Protein AF-A9DNA6-F1 (afdb_monomer)

Structure (mmCIF, N/CA/C/O backbone):
data_AF-A9DNA6-F1
#
_entry.id   AF-A9DNA6-F1
#
loop_
_atom_site.group_PDB
_atom_site.id
_atom_site.type_symbol
_atom_site.label_atom_id
_atom_site.label_alt_id
_atom_site.label_comp_id
_atom_site.label_asym_id
_atom_site.label_entity_id
_atom_site.label_seq_id
_atom_site.pdbx_PDB_ins_code
_atom_site.Cartn_x
_atom_site.Cartn_y
_atom_site.Cartn_z
_atom_site.occupancy
_atom_site.B_iso_or_equiv
_atom_site.auth_seq_id
_atom_site.auth_comp_id
_atom_site.auth_asym_id
_atom_site.auth_atom_id
_atom_site.pdbx_PDB_model_num
ATOM 1 N N . MET A 1 1 ? -2.607 49.507 -30.367 1.00 40.59 1 MET A N 1
ATOM 2 C CA . MET A 1 1 ? -3.870 48.935 -29.846 1.00 40.59 1 MET A CA 1
ATOM 3 C C . MET A 1 1 ? -4.667 50.046 -29.171 1.00 40.59 1 MET A C 1
ATOM 5 O O . MET A 1 1 ? -4.114 50.728 -28.321 1.00 40.59 1 MET A O 1
ATOM 9 N N . LYS A 1 2 ? -5.906 50.299 -29.614 1.00 44.09 2 LYS A N 1
ATOM 10 C CA . LYS A 1 2 ? -6.803 51.349 -29.098 1.00 44.09 2 LYS A CA 1
ATOM 11 C C . LYS A 1 2 ? -8.038 50.670 -28.501 1.00 44.09 2 LYS A C 1
ATOM 13 O O . LYS A 1 2 ? -8.776 50.032 -29.241 1.00 44.09 2 LYS A O 1
ATOM 18 N N . PHE A 1 3 ? -8.259 50.824 -27.198 1.00 50.19 3 PHE A N 1
ATOM 19 C CA . PHE A 1 3 ? -9.526 50.479 -26.550 1.00 50.19 3 PHE A CA 1
ATOM 20 C C . PHE A 1 3 ? -10.487 51.667 -26.647 1.00 50.19 3 PHE A C 1
ATOM 22 O O . PHE A 1 3 ? -10.119 52.796 -26.318 1.00 50.19 3 PHE A O 1
ATOM 29 N N . ARG A 1 4 ? -11.724 51.412 -27.081 1.00 50.03 4 ARG A N 1
ATOM 30 C CA . ARG A 1 4 ? -12.864 52.317 -26.899 1.00 50.03 4 ARG A CA 1
ATOM 31 C C . ARG A 1 4 ? -14.075 51.500 -26.460 1.00 50.03 4 ARG A C 1
ATOM 33 O O . ARG A 1 4 ? -14.597 50.705 -27.230 1.00 50.03 4 ARG A O 1
ATOM 40 N N . MET A 1 5 ? -14.479 51.693 -25.207 1.00 59.50 5 MET A N 1
ATOM 41 C CA . MET A 1 5 ? -15.752 51.227 -24.659 1.00 59.50 5 MET A CA 1
ATOM 42 C C . MET A 1 5 ? -16.840 52.244 -25.007 1.00 59.50 5 MET A C 1
ATOM 44 O O . MET A 1 5 ? -16.681 53.430 -24.717 1.00 59.50 5 MET A O 1
ATOM 48 N N . ASN A 1 6 ? -17.951 51.772 -25.569 1.00 52.00 6 ASN A N 1
ATOM 49 C CA . ASN A 1 6 ? -19.180 52.551 -25.678 1.00 52.00 6 ASN A CA 1
ATOM 50 C C . ASN A 1 6 ? -20.083 52.226 -24.486 1.00 52.00 6 ASN A C 1
ATOM 52 O O . ASN A 1 6 ? -20.370 51.064 -24.207 1.00 52.00 6 ASN A O 1
ATOM 56 N N . LYS A 1 7 ? -20.530 53.273 -23.790 1.00 55.03 7 LYS A N 1
ATOM 57 C CA . LYS A 1 7 ? -21.590 53.215 -22.786 1.00 55.03 7 LYS A CA 1
ATOM 58 C C . LYS A 1 7 ? -22.922 53.420 -23.499 1.00 55.03 7 LYS A C 1
ATOM 60 O O . LYS A 1 7 ? -23.139 54.513 -24.007 1.00 55.03 7 LYS A O 1
ATOM 65 N N . LEU A 1 8 ? -23.804 52.426 -23.492 1.00 54.50 8 LEU A N 1
ATOM 66 C CA . LEU A 1 8 ? -25.236 52.621 -23.719 1.00 54.50 8 LEU A CA 1
ATOM 67 C C . LEU A 1 8 ? -25.996 51.803 -22.668 1.00 54.50 8 LEU A C 1
ATOM 69 O O . LEU A 1 8 ? -25.792 50.601 -22.531 1.00 54.50 8 LEU A O 1
ATOM 73 N N . ALA A 1 9 ? -26.816 52.505 -21.897 1.00 53.16 9 ALA A N 1
ATOM 74 C CA . ALA A 1 9 ? -27.709 51.974 -20.882 1.00 53.16 9 ALA A CA 1
ATOM 75 C C . ALA A 1 9 ? -29.084 51.681 -21.496 1.00 53.16 9 ALA A C 1
ATOM 77 O O . ALA A 1 9 ? -29.527 52.460 -22.335 1.00 53.16 9 ALA A O 1
ATOM 78 N N . LEU A 1 10 ? -29.791 50.654 -21.014 1.00 48.41 10 LEU A N 1
ATOM 79 C CA . LEU A 1 10 ? -31.226 50.749 -20.727 1.00 48.41 10 LEU A CA 1
ATOM 80 C C . LEU A 1 10 ? -31.686 49.578 -19.847 1.00 48.41 10 LEU A C 1
ATOM 82 O O . LEU A 1 10 ? -31.254 48.442 -20.014 1.00 48.41 10 LEU A O 1
ATOM 86 N N . ALA A 1 11 ? -32.544 49.906 -18.891 1.00 53.62 11 ALA A N 1
ATOM 87 C CA . ALA A 1 11 ? -33.133 49.032 -17.893 1.00 53.62 11 ALA A CA 1
ATOM 88 C C . ALA A 1 11 ? -34.376 48.276 -18.407 1.00 53.62 11 ALA A C 1
ATOM 90 O O . ALA A 1 11 ? -34.941 48.631 -19.437 1.00 53.62 11 ALA A O 1
ATOM 91 N N . SER A 1 12 ? -34.861 47.360 -17.557 1.00 47.97 12 SER A N 1
ATOM 92 C CA . SER A 1 12 ? -36.222 46.793 -17.506 1.00 47.97 12 SER A CA 1
ATOM 93 C C . SER A 1 12 ? -36.486 45.522 -18.326 1.00 47.97 12 SER A C 1
ATOM 95 O O . SER A 1 12 ? -36.609 45.564 -19.542 1.00 47.97 12 SER A O 1
ATOM 97 N N . SER A 1 13 ? -36.676 44.389 -17.642 1.00 47.06 13 SER A N 1
ATOM 98 C CA . SER A 1 13 ? -38.032 43.865 -17.407 1.00 47.06 13 SER A CA 1
ATOM 99 C C . SER A 1 13 ? -37.985 42.610 -16.531 1.00 47.06 13 SER A C 1
ATOM 101 O O . SER A 1 13 ? -37.434 41.580 -16.904 1.00 47.06 13 SER A O 1
ATOM 103 N N . VAL A 1 14 ? -38.616 42.706 -15.363 1.00 57.94 14 VAL A N 1
ATOM 104 C CA . VAL A 1 14 ? -39.185 41.570 -14.626 1.00 57.94 14 VAL A CA 1
ATOM 105 C C . VAL A 1 14 ? -40.352 41.016 -15.462 1.00 57.94 14 VAL A C 1
ATOM 107 O O . VAL A 1 14 ? -41.026 41.816 -16.107 1.00 57.94 14 VAL A O 1
ATOM 110 N N . LEU A 1 15 ? -40.576 39.692 -15.464 1.00 52.2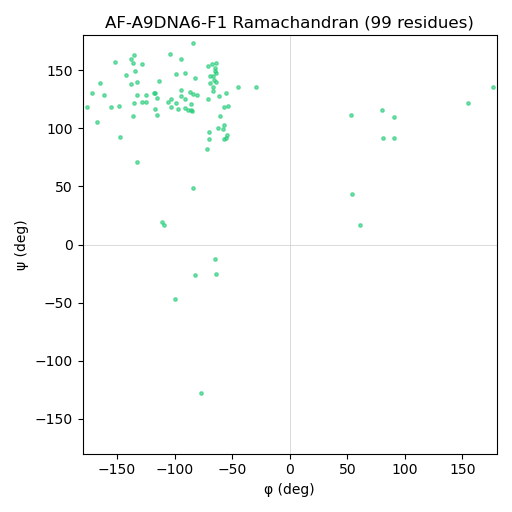8 15 LEU A N 1
ATOM 111 C CA . LEU A 1 15 ? -41.880 38.993 -15.338 1.00 52.28 15 LEU A CA 1
ATOM 112 C C . LEU A 1 15 ? -41.865 37.585 -15.990 1.00 52.28 15 LEU A C 1
ATOM 114 O O . LEU A 1 15 ? -41.664 37.434 -17.187 1.00 52.28 15 LEU A O 1
ATOM 118 N N . LEU A 1 16 ? -42.161 36.591 -15.140 1.00 53.16 16 LEU A N 1
ATOM 119 C CA . LEU A 1 16 ? -42.898 35.333 -15.359 1.00 53.16 16 LEU A CA 1
ATOM 120 C C . LEU A 1 16 ? -42.493 34.372 -16.496 1.00 53.16 16 LEU A C 1
ATOM 122 O O . LEU A 1 16 ? -42.871 34.541 -17.648 1.00 53.16 16 LEU A O 1
ATOM 126 N N . SER A 1 17 ? -41.970 33.206 -16.104 1.00 56.44 17 SER A N 1
ATOM 127 C CA . SER A 1 17 ? -42.443 31.926 -16.660 1.00 56.44 17 SER A CA 1
ATOM 128 C C . SER A 1 17 ? -42.344 30.812 -15.608 1.00 56.44 17 SER A C 1
ATOM 130 O O . SER A 1 17 ? -41.311 30.185 -15.404 1.00 56.44 17 SER A O 1
ATOM 132 N N . ALA A 1 18 ? -43.454 30.620 -14.893 1.00 57.28 18 ALA A N 1
ATOM 133 C CA . ALA A 1 18 ? -43.822 29.352 -14.270 1.00 57.28 18 ALA A CA 1
ATOM 134 C C . ALA A 1 18 ? -44.745 28.59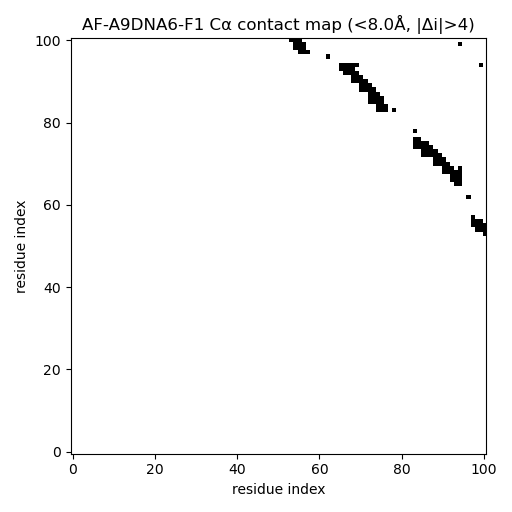3 -15.243 1.00 57.28 18 ALA A C 1
ATOM 136 O O . ALA A 1 18 ? -45.393 29.236 -16.067 1.00 57.28 18 ALA A O 1
ATOM 137 N N . PHE A 1 19 ? -44.846 27.269 -15.068 1.00 59.62 19 PHE A N 1
ATOM 138 C CA . PHE A 1 19 ? -45.424 26.245 -15.963 1.00 59.62 19 PHE A CA 1
ATOM 139 C C . PHE A 1 19 ? -44.455 25.840 -17.085 1.00 59.62 19 PHE A C 1
ATOM 141 O O . PHE A 1 19 ? -44.063 26.659 -17.900 1.00 59.62 19 PHE A O 1
ATOM 148 N N . VAL A 1 20 ? -43.981 24.592 -17.151 1.00 63.38 20 VAL A N 1
ATOM 149 C CA . VAL A 1 20 ? -44.806 23.375 -17.197 1.00 63.38 20 VAL A CA 1
ATOM 150 C C . VAL A 1 20 ? -44.105 22.190 -16.509 1.00 63.38 20 VAL A C 1
ATOM 152 O O . VAL A 1 20 ? -43.046 21.746 -16.945 1.00 63.38 20 VAL A O 1
ATOM 155 N N . LEU A 1 21 ? -44.732 21.653 -15.457 1.00 56.28 21 LEU A N 1
ATOM 156 C CA . LEU A 1 21 ? -44.654 20.230 -15.120 1.00 56.28 21 LEU A CA 1
ATOM 157 C C . LEU A 1 21 ? -45.736 19.519 -15.941 1.00 56.28 21 LEU A C 1
ATOM 159 O O . LEU A 1 21 ? -46.910 19.834 -15.772 1.00 56.28 21 LEU A O 1
ATOM 163 N N . GLN A 1 22 ? -45.343 18.565 -16.782 1.00 49.84 22 GLN A N 1
ATOM 164 C CA . GLN A 1 22 ? -46.156 17.434 -17.254 1.00 49.84 22 GLN A CA 1
ATOM 165 C C . GLN A 1 22 ? -45.184 16.452 -17.930 1.00 49.84 22 GLN A C 1
ATOM 167 O O . GLN A 1 22 ? -44.504 16.795 -18.887 1.00 49.84 22 GLN A O 1
ATOM 172 N N . ALA A 1 23 ? -44.879 15.339 -17.267 1.00 42.12 23 ALA A N 1
ATOM 173 C CA . ALA A 1 23 ? -45.596 14.070 -17.412 1.00 42.12 23 ALA A CA 1
ATOM 174 C C . ALA A 1 23 ? -45.143 13.284 -18.656 1.00 42.12 23 ALA A C 1
ATOM 176 O O . ALA A 1 23 ? -45.703 13.411 -19.738 1.00 42.12 23 ALA A O 1
ATOM 177 N N . CYS A 1 24 ? -44.151 12.420 -18.450 1.00 52.12 24 CYS A N 1
ATOM 178 C CA . CYS A 1 24 ? -44.050 11.122 -19.115 1.00 52.12 24 CYS A CA 1
ATOM 179 C C . CYS A 1 24 ? -43.728 10.100 -18.021 1.00 52.12 24 CYS A C 1
ATOM 181 O O . CYS A 1 24 ? -42.595 9.647 -17.894 1.00 52.12 24 CYS A O 1
ATOM 183 N N . ASP A 1 25 ? -44.724 9.823 -17.179 1.00 48.09 25 ASP A N 1
ATOM 184 C CA . ASP A 1 25 ? -44.756 8.596 -16.390 1.00 48.09 25 ASP A CA 1
ATOM 185 C C . ASP A 1 25 ? -45.641 7.609 -17.152 1.00 48.09 25 ASP A C 1
ATOM 187 O O . ASP A 1 25 ? -46.809 7.882 -17.446 1.00 48.09 25 ASP A O 1
ATOM 191 N N . SER A 1 26 ? -45.024 6.516 -17.583 1.00 47.75 26 SER A N 1
ATOM 192 C CA . SER A 1 26 ? -45.644 5.485 -18.401 1.00 47.75 26 SER A CA 1
ATOM 193 C C . SER A 1 26 ? -46.242 4.421 -17.492 1.00 47.75 26 SER A C 1
ATOM 195 O O . SER A 1 26 ? -45.506 3.688 -16.844 1.00 47.75 26 SER A O 1
ATOM 197 N N . GLY A 1 27 ? -47.563 4.258 -17.556 1.00 41.12 27 GLY A N 1
ATOM 198 C CA . GLY A 1 27 ? -48.210 2.979 -17.258 1.00 41.12 27 GLY A CA 1
ATOM 199 C C . GLY A 1 27 ? -48.622 2.758 -15.803 1.00 41.12 27 GLY A C 1
ATOM 200 O O . GLY A 1 27 ? -47.910 2.168 -15.003 1.00 41.12 27 GLY A O 1
ATOM 201 N N . SER A 1 28 ? -49.866 3.141 -15.531 1.00 42.88 28 SER A N 1
ATOM 202 C CA . SER A 1 28 ? -50.747 2.700 -14.445 1.00 42.88 28 SER A CA 1
ATOM 203 C C . SER A 1 28 ? -50.542 1.268 -13.915 1.00 42.88 28 SER A C 1
ATOM 205 O O . SER A 1 28 ? -50.609 0.315 -14.693 1.00 42.88 28 SER A O 1
ATOM 207 N N . THR A 1 29 ? -50.536 1.105 -12.584 1.00 35.41 29 THR A N 1
ATOM 208 C CA . THR A 1 29 ? -51.548 0.312 -11.844 1.00 35.41 29 THR A CA 1
ATOM 209 C C . THR A 1 29 ? -51.563 0.684 -10.351 1.00 35.41 29 THR A C 1
ATOM 211 O O . THR A 1 29 ? -50.542 0.736 -9.677 1.00 35.41 29 THR A O 1
ATOM 214 N N . THR A 1 30 ? -52.775 0.969 -9.881 1.00 38.53 30 THR A N 1
ATOM 215 C CA . THR A 1 30 ? -53.258 1.407 -8.563 1.00 38.53 30 THR A CA 1
ATOM 216 C C . THR A 1 30 ? -53.047 0.390 -7.430 1.00 38.53 30 THR A C 1
ATOM 218 O O . THR A 1 30 ? -53.248 -0.796 -7.668 1.00 38.53 30 THR A O 1
ATOM 221 N N . GLN A 1 31 ? -52.808 0.855 -6.190 1.00 34.47 31 GLN A N 1
ATOM 222 C CA . GLN A 1 31 ? -53.663 0.557 -5.018 1.00 34.47 31 GLN A CA 1
ATOM 223 C C . GLN A 1 31 ? -53.292 1.359 -3.751 1.00 34.47 31 GLN A C 1
ATOM 225 O O . GLN A 1 31 ? -52.142 1.450 -3.341 1.00 34.47 31 GLN A O 1
ATOM 230 N N . THR A 1 32 ? -54.334 1.951 -3.167 1.00 36.81 32 THR A N 1
ATOM 231 C CA . THR A 1 32 ? -54.447 2.601 -1.854 1.00 36.81 32 THR A CA 1
ATOM 232 C C . THR A 1 32 ? -54.237 1.607 -0.711 1.00 36.81 32 THR A C 1
ATOM 234 O O . THR A 1 32 ? -54.824 0.534 -0.784 1.00 36.81 32 THR A O 1
ATOM 237 N N . GLN A 1 33 ? -53.535 1.990 0.366 1.00 36.44 33 GLN A N 1
ATOM 238 C CA . GLN A 1 33 ? -54.020 1.882 1.758 1.00 36.44 33 GLN A CA 1
ATOM 239 C C . GLN A 1 33 ? -52.971 2.312 2.792 1.00 36.44 33 GLN A C 1
ATOM 241 O O . GLN A 1 33 ? -51.807 1.926 2.735 1.00 36.44 33 GLN A O 1
ATOM 246 N N . ASP A 1 34 ? -53.456 3.098 3.753 1.00 43.72 34 ASP A N 1
ATOM 247 C CA . ASP A 1 34 ? -52.834 3.414 5.030 1.00 43.72 34 ASP A CA 1
ATOM 248 C C . ASP A 1 34 ? -52.258 2.176 5.718 1.00 43.72 34 ASP A C 1
ATOM 250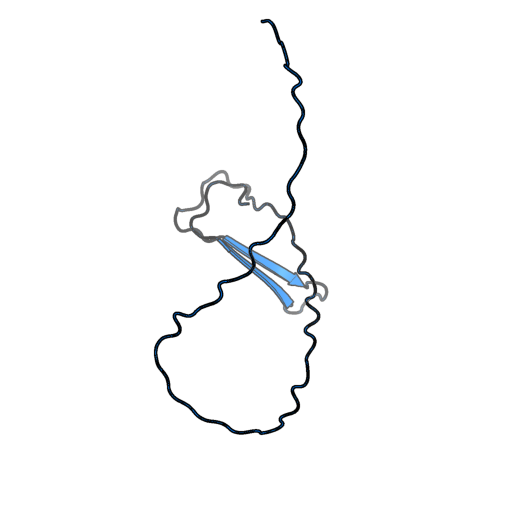 O O . ASP A 1 34 ? -52.952 1.174 5.878 1.00 43.72 34 ASP A O 1
ATOM 254 N N . THR A 1 35 ? -51.044 2.287 6.253 1.00 33.62 35 THR A N 1
ATOM 255 C CA . THR A 1 35 ? -50.694 1.692 7.548 1.00 33.62 35 THR A CA 1
ATOM 256 C C . THR A 1 35 ? -49.531 2.476 8.143 1.00 33.62 35 THR A C 1
ATOM 258 O O . THR A 1 35 ? -48.434 2.525 7.590 1.00 33.62 35 THR A O 1
ATOM 261 N N . ALA A 1 36 ? -49.787 3.080 9.301 1.00 53.44 36 ALA A N 1
ATOM 262 C CA . ALA A 1 36 ? -48.772 3.632 10.174 1.00 53.44 36 ALA A CA 1
ATOM 263 C C . ALA A 1 36 ? -47.716 2.567 10.496 1.00 53.44 36 ALA A C 1
ATOM 265 O O . ALA A 1 36 ? -48.012 1.551 11.119 1.00 53.44 36 ALA A O 1
ATOM 266 N N . THR A 1 37 ? -46.471 2.832 10.116 1.00 35.94 37 THR A N 1
ATOM 267 C CA . THR A 1 37 ? -45.303 2.202 10.725 1.00 35.94 37 THR A CA 1
ATOM 268 C C . THR A 1 37 ? -44.372 3.329 11.121 1.00 35.94 37 THR A C 1
ATOM 270 O O . THR A 1 37 ? -44.025 4.176 10.305 1.00 35.94 37 THR A O 1
ATOM 273 N N . ALA A 1 38 ? -44.041 3.378 12.408 1.00 52.94 38 ALA A N 1
ATOM 274 C CA . ALA A 1 38 ? -43.095 4.321 12.966 1.00 52.94 38 ALA A CA 1
ATOM 275 C C . ALA A 1 38 ? -41.741 4.161 12.261 1.00 52.94 38 ALA A C 1
ATOM 277 O O . ALA A 1 38 ? -40.951 3.274 12.589 1.00 52.94 38 ALA A O 1
ATOM 278 N N . GLU A 1 39 ? -41.470 5.034 11.296 1.00 39.84 39 GLU A N 1
ATOM 279 C CA . GLU A 1 39 ? -40.128 5.246 10.788 1.00 39.84 39 GLU A CA 1
ATOM 280 C C . GLU A 1 39 ? -39.345 5.942 11.893 1.00 39.84 39 GLU A C 1
ATOM 282 O O . GLU A 1 39 ? -39.413 7.154 12.103 1.00 39.84 39 GLU A O 1
ATOM 287 N N . LYS A 1 40 ? -38.610 5.132 12.652 1.00 44.03 40 LYS A N 1
ATOM 288 C CA . LYS A 1 40 ? -37.456 5.590 13.407 1.00 44.03 40 LYS A CA 1
ATOM 289 C C . LYS A 1 40 ? -36.537 6.277 12.398 1.00 44.03 40 LYS A C 1
ATOM 291 O O . LYS A 1 40 ? -35.753 5.609 11.728 1.00 44.03 40 LYS A O 1
ATOM 296 N N . GLN A 1 41 ? -36.668 7.598 12.284 1.00 46.03 41 GLN A N 1
ATOM 297 C CA . GLN A 1 41 ? -35.694 8.469 11.645 1.00 46.03 41 GLN A CA 1
ATOM 298 C C . GLN A 1 41 ? -34.372 8.256 12.376 1.00 46.03 41 GLN A C 1
ATOM 300 O O . GLN A 1 41 ? -34.071 8.880 13.392 1.00 46.03 41 GLN A O 1
ATOM 305 N N . VAL A 1 42 ? -33.587 7.306 11.879 1.00 49.38 42 VAL A N 1
ATOM 306 C CA . VAL A 1 42 ? -32.155 7.307 12.098 1.00 49.38 42 VAL A CA 1
ATOM 307 C C . VAL A 1 42 ? -31.673 8.476 11.260 1.00 49.38 42 VAL A C 1
ATOM 309 O O . VAL A 1 42 ? -31.433 8.346 10.063 1.00 49.38 42 VAL A O 1
ATOM 312 N N . THR A 1 43 ? -31.612 9.646 11.892 1.00 47.56 43 THR A N 1
ATOM 313 C CA . THR A 1 43 ? -30.740 10.728 11.456 1.00 47.56 43 THR A CA 1
ATOM 314 C C . THR A 1 43 ? -29.346 10.124 11.411 1.00 47.56 43 THR A C 1
ATOM 316 O O . THR A 1 43 ? -28.664 10.029 12.428 1.00 47.56 43 THR A O 1
ATOM 319 N N . ALA A 1 44 ? -28.973 9.599 10.245 1.00 57.88 44 ALA A N 1
ATOM 320 C CA . ALA A 1 44 ? -27.604 9.265 9.943 1.00 57.88 44 ALA A CA 1
ATOM 321 C C . ALA A 1 44 ? -26.865 10.598 9.992 1.00 57.88 44 ALA A C 1
ATOM 323 O O . ALA A 1 44 ? -26.990 11.431 9.094 1.00 57.88 44 ALA A O 1
ATOM 324 N N . GLU A 1 45 ? -26.183 10.837 11.105 1.00 55.94 45 GLU A N 1
ATOM 325 C CA . GLU A 1 45 ? -25.161 11.858 11.184 1.00 55.94 45 GLU A CA 1
ATOM 326 C C . GLU A 1 45 ? -24.160 11.501 10.083 1.00 55.94 45 GLU A C 1
ATOM 328 O O . GLU A 1 45 ? -23.446 10.502 10.165 1.00 55.94 45 GLU A O 1
ATOM 333 N N . VAL A 1 46 ? -24.216 12.232 8.967 1.00 61.31 46 VAL A N 1
ATOM 334 C CA . VAL A 1 46 ? -23.255 12.081 7.878 1.00 61.31 46 VAL A CA 1
ATOM 335 C C . VAL A 1 46 ? -21.958 12.674 8.402 1.00 61.31 46 VAL A C 1
ATOM 337 O O . VAL A 1 46 ? -21.655 13.847 8.187 1.00 61.31 46 VAL A O 1
ATOM 340 N N . THR A 1 47 ? -21.221 11.879 9.172 1.00 72.19 47 THR A N 1
ATOM 341 C CA . THR A 1 47 ? -19.882 12.231 9.619 1.00 72.19 47 THR A CA 1
ATOM 342 C C . THR A 1 47 ? -19.043 12.397 8.362 1.00 72.19 47 THR A C 1
ATOM 344 O O . THR A 1 47 ? -18.820 11.437 7.623 1.00 72.19 47 THR A O 1
ATOM 347 N N . ALA A 1 48 ? -18.643 13.633 8.068 1.00 82.75 48 ALA A N 1
ATOM 348 C CA . ALA A 1 48 ? -17.839 13.932 6.894 1.00 82.75 48 ALA A CA 1
ATOM 349 C C . ALA A 1 48 ? -16.553 13.094 6.938 1.00 82.75 48 ALA A C 1
ATOM 351 O 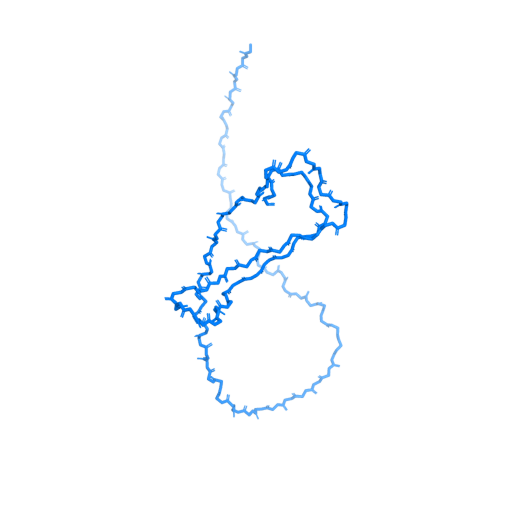O . ALA A 1 48 ? -15.759 13.212 7.874 1.00 82.75 48 ALA A O 1
ATOM 352 N N . MET A 1 49 ? -16.364 12.226 5.940 1.00 84.50 49 MET A N 1
ATOM 353 C CA . MET A 1 49 ? -15.150 11.421 5.844 1.00 84.50 49 MET A CA 1
ATOM 354 C C . MET A 1 49 ? -13.950 12.331 5.577 1.00 84.50 49 MET A C 1
ATOM 356 O O . MET A 1 49 ? -14.016 13.239 4.748 1.00 84.50 49 MET A O 1
ATOM 360 N N . LYS A 1 50 ? -12.854 12.089 6.298 1.00 91.94 50 LYS A N 1
ATOM 361 C CA . LYS A 1 50 ? -11.603 12.830 6.140 1.00 91.94 50 LYS A CA 1
ATOM 362 C C . LYS A 1 50 ? -10.670 12.081 5.192 1.00 91.94 50 LYS A C 1
ATOM 364 O O . LYS A 1 50 ? -10.448 10.887 5.366 1.00 91.94 50 LYS A O 1
ATOM 369 N N . THR A 1 51 ? -10.096 12.806 4.239 1.00 92.44 51 THR A N 1
ATOM 370 C CA . THR A 1 51 ? -9.091 12.280 3.308 1.00 92.44 51 THR A CA 1
ATOM 371 C C . THR A 1 51 ? -7.700 12.287 3.943 1.00 92.44 51 THR A C 1
ATOM 373 O O . THR A 1 51 ? -7.357 13.207 4.693 1.00 92.44 51 THR A O 1
ATOM 376 N N . LEU A 1 52 ? -6.904 11.262 3.637 1.00 94.00 52 LEU A N 1
ATOM 377 C CA . LEU A 1 52 ? -5.484 11.181 3.962 1.00 94.00 52 LEU A CA 1
ATOM 378 C C . LEU A 1 52 ? -4.683 11.159 2.657 1.00 94.00 52 LEU A C 1
ATOM 380 O O . LEU A 1 52 ? -4.747 10.181 1.918 1.00 94.00 52 LEU A O 1
ATOM 384 N N . ASP A 1 53 ? -3.940 12.231 2.392 1.00 94.12 53 ASP A N 1
ATOM 385 C CA . ASP A 1 53 ? -3.083 12.334 1.210 1.00 94.12 53 ASP A CA 1
ATOM 386 C C . ASP A 1 53 ? -1.763 11.588 1.447 1.00 94.12 53 ASP A C 1
ATOM 388 O O . ASP A 1 53 ? -1.084 11.812 2.454 1.00 94.12 53 ASP A O 1
ATOM 392 N N . ILE A 1 54 ? -1.387 10.704 0.520 1.00 93.06 54 ILE A N 1
ATOM 393 C CA . ILE A 1 54 ? -0.186 9.867 0.620 1.00 93.06 54 ILE A CA 1
ATOM 394 C C . ILE A 1 54 ? 0.592 9.831 -0.698 1.00 93.06 54 ILE A C 1
ATOM 396 O O . ILE A 1 54 ? 0.065 10.154 -1.755 1.00 93.06 54 ILE A O 1
ATOM 400 N N . ASN A 1 55 ? 1.853 9.404 -0.630 1.00 94.06 55 ASN A N 1
ATOM 401 C CA . ASN A 1 55 ? 2.663 9.055 -1.795 1.00 94.06 55 ASN A CA 1
ATOM 402 C C . ASN A 1 55 ? 3.334 7.709 -1.538 1.00 94.06 55 ASN A C 1
ATOM 404 O O . ASN A 1 55 ? 4.010 7.548 -0.518 1.00 94.06 55 ASN A O 1
ATOM 408 N N . VAL A 1 56 ? 3.198 6.764 -2.468 1.00 95.00 56 VAL A N 1
ATOM 409 C CA . VAL A 1 56 ? 3.832 5.445 -2.353 1.00 95.00 56 VAL A CA 1
ATOM 410 C C . VAL A 1 56 ? 5.056 5.375 -3.263 1.00 95.00 56 VAL A C 1
ATOM 412 O O . VAL A 1 56 ? 4.970 5.621 -4.468 1.00 95.00 56 VAL A O 1
ATOM 415 N N . ILE A 1 57 ? 6.211 5.026 -2.689 1.00 95.38 57 ILE A N 1
ATOM 416 C CA . ILE A 1 57 ? 7.486 4.859 -3.401 1.00 95.38 57 ILE A CA 1
ATOM 417 C C . ILE A 1 57 ? 8.233 3.614 -2.912 1.00 95.38 57 ILE A C 1
ATOM 419 O O . ILE A 1 57 ? 8.023 3.147 -1.795 1.00 95.38 57 ILE A O 1
ATOM 423 N N . TYR A 1 58 ? 9.158 3.122 -3.732 1.00 94.56 58 TYR A N 1
ATOM 424 C CA . TYR A 1 58 ? 10.134 2.097 -3.365 1.00 94.56 58 TYR A CA 1
ATOM 425 C C . TYR A 1 58 ? 11.515 2.478 -3.913 1.00 94.56 58 TYR A C 1
ATOM 427 O O . TYR A 1 58 ? 11.628 3.271 -4.848 1.00 94.56 58 TYR A O 1
ATOM 435 N N . LEU A 1 59 ? 12.574 1.952 -3.294 1.00 95.31 59 LEU A N 1
ATOM 436 C CA . LEU A 1 59 ? 13.955 2.334 -3.618 1.00 95.31 59 LEU A CA 1
ATOM 437 C C . LEU A 1 59 ? 14.515 1.606 -4.844 1.00 95.31 59 LEU A C 1
ATOM 439 O O . LEU A 1 59 ? 15.414 2.129 -5.509 1.00 95.31 59 LEU A O 1
ATOM 443 N N . ASP A 1 60 ? 14.008 0.410 -5.147 1.00 95.25 60 ASP A N 1
ATOM 444 C CA . ASP A 1 60 ? 14.505 -0.364 -6.278 1.00 95.25 60 ASP A CA 1
ATOM 445 C C . ASP A 1 60 ? 14.291 0.387 -7.591 1.00 95.25 60 ASP A C 1
ATOM 447 O O . ASP A 1 60 ? 13.199 0.809 -7.956 1.00 95.25 60 ASP A O 1
ATOM 451 N N . ARG A 1 61 ? 15.367 0.520 -8.364 1.00 93.56 61 ARG A N 1
ATOM 452 C CA . ARG A 1 61 ? 15.367 1.260 -9.633 1.00 93.56 61 ARG A CA 1
ATOM 453 C C . ARG A 1 61 ? 14.88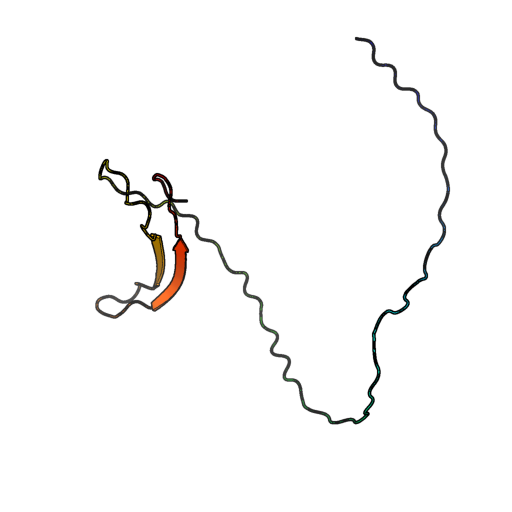4 0.386 -10.792 1.00 93.56 61 ARG A C 1
ATOM 455 O O . ARG A 1 61 ? 15.552 0.280 -11.819 1.00 93.56 61 ARG A O 1
ATOM 462 N N . ARG A 1 62 ? 13.761 -0.303 -10.604 1.00 91.69 62 ARG A N 1
ATOM 463 C CA . ARG A 1 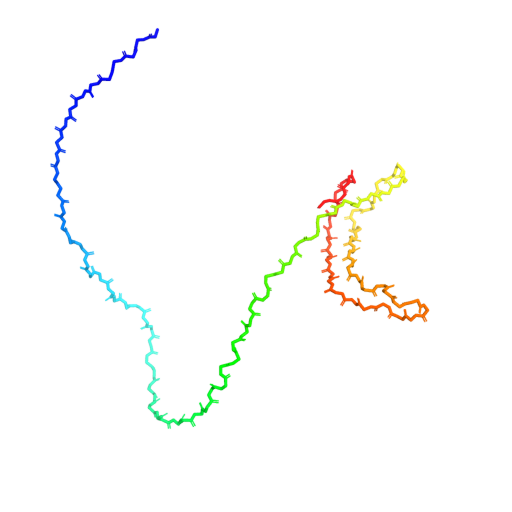62 ? 13.141 -1.212 -11.583 1.00 91.69 62 ARG A CA 1
ATOM 464 C C . ARG A 1 62 ? 11.663 -0.896 -11.671 1.00 91.69 62 ARG A C 1
ATOM 466 O O . ARG A 1 62 ? 11.076 -0.675 -10.628 1.00 91.69 62 ARG A O 1
ATOM 473 N N . MET A 1 63 ? 11.054 -0.910 -12.856 1.00 91.56 63 MET A N 1
ATOM 474 C CA . MET A 1 63 ? 9.591 -0.804 -12.941 1.00 91.56 63 MET A CA 1
ATOM 475 C C . MET A 1 63 ? 8.915 -2.062 -12.399 1.00 91.56 63 MET A C 1
ATOM 477 O O . MET A 1 63 ? 9.413 -3.175 -12.588 1.00 91.56 63 MET A O 1
ATOM 481 N N . LEU A 1 64 ? 7.759 -1.864 -11.767 1.00 93.31 64 LEU A N 1
ATOM 482 C CA . LEU A 1 64 ? 6.827 -2.943 -11.474 1.00 93.31 64 LEU A CA 1
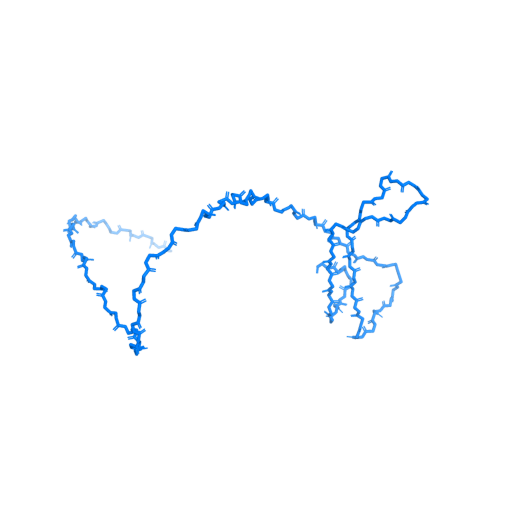ATOM 483 C C . LEU A 1 64 ? 6.268 -3.542 -12.779 1.00 93.31 64 LEU A C 1
ATOM 485 O O . LEU A 1 64 ? 6.207 -2.852 -13.801 1.00 93.31 64 LEU A O 1
ATOM 489 N N . PRO A 1 65 ? 5.888 -4.831 -12.774 1.00 92.88 65 PRO A N 1
ATOM 490 C CA . PRO A 1 65 ? 5.286 -5.466 -13.939 1.00 92.88 65 PRO A CA 1
ATOM 491 C C . PRO A 1 65 ? 3.928 -4.826 -14.286 1.00 92.88 65 PRO A C 1
ATOM 493 O O . PRO A 1 65 ? 3.261 -4.284 -13.404 1.00 92.88 65 PRO A O 1
ATOM 496 N N . PRO A 1 66 ? 3.476 -4.923 -15.551 1.00 90.06 66 PRO A N 1
ATOM 497 C CA . PRO A 1 66 ? 2.280 -4.226 -16.043 1.00 90.06 66 PRO A CA 1
ATOM 498 C C . PRO A 1 66 ? 0.963 -4.671 -15.389 1.00 90.06 66 PRO A C 1
ATOM 500 O O . PRO A 1 66 ? -0.051 -4.014 -15.560 1.00 90.06 66 PRO A O 1
ATOM 503 N N . ASN A 1 67 ? 0.963 -5.777 -14.647 1.00 93.38 67 ASN A N 1
ATOM 504 C CA . ASN A 1 67 ? -0.188 -6.310 -13.919 1.00 93.38 67 ASN A CA 1
ATOM 505 C C . ASN A 1 67 ? -0.059 -6.155 -12.392 1.00 93.38 67 ASN A C 1
ATOM 507 O O . ASN A 1 67 ? -0.744 -6.856 -11.646 1.00 93.38 67 ASN A O 1
ATOM 511 N N . ALA A 1 68 ? 0.849 -5.299 -11.918 1.00 94.19 68 ALA A N 1
ATOM 512 C CA . ALA A 1 68 ? 0.981 -5.017 -10.498 1.00 94.19 68 ALA A CA 1
ATOM 513 C C . ALA A 1 68 ? -0.273 -4.311 -9.955 1.00 94.19 68 ALA A C 1
ATOM 515 O O . ALA A 1 68 ? -0.863 -3.452 -10.613 1.00 94.19 68 ALA A O 1
ATOM 516 N N . VAL A 1 69 ? -0.663 -4.682 -8.736 1.00 95.62 69 VAL A N 1
ATOM 517 C CA . VAL A 1 69 ? -1.782 -4.084 -8.001 1.00 95.62 69 VAL A CA 1
ATOM 518 C C . VAL A 1 69 ? -1.213 -3.410 -6.761 1.00 95.62 69 VAL A C 1
ATOM 520 O O . VAL A 1 69 ? -0.499 -4.050 -5.989 1.00 95.62 69 VAL A O 1
ATOM 523 N N . LEU A 1 70 ? -1.516 -2.127 -6.585 1.00 94.94 70 LEU A N 1
ATOM 524 C CA . LEU A 1 70 ? -1.200 -1.387 -5.370 1.00 94.94 70 LEU A CA 1
ATOM 525 C C . LEU A 1 70 ? -2.382 -1.501 -4.414 1.00 94.94 70 LEU A C 1
ATOM 527 O O . LEU A 1 70 ? -3.504 -1.158 -4.775 1.00 94.94 70 LEU A O 1
ATOM 531 N N . GLU A 1 71 ? -2.123 -1.960 -3.198 1.00 96.75 71 GLU A N 1
ATOM 532 C CA . GLU A 1 71 ? -3.089 -1.965 -2.106 1.00 96.75 71 GLU A CA 1
ATOM 533 C C . GLU A 1 71 ? -2.563 -1.077 -0.980 1.00 96.75 71 GLU A C 1
ATOM 535 O O . GLU A 1 71 ? -1.402 -1.179 -0.582 1.00 96.75 71 GLU A O 1
ATOM 540 N N . VAL A 1 72 ? -3.418 -0.181 -0.499 1.00 96.19 72 VAL A N 1
ATOM 541 C CA . VAL A 1 72 ? -3.127 0.740 0.597 1.00 96.19 72 VAL A CA 1
ATOM 542 C C . VAL A 1 72 ? -4.199 0.554 1.656 1.00 96.19 72 VAL A C 1
ATOM 544 O O . VAL A 1 72 ? -5.383 0.740 1.375 1.00 96.19 72 VAL A O 1
ATOM 547 N N . THR A 1 73 ? -3.787 0.224 2.878 1.00 96.62 73 THR A N 1
ATOM 548 C CA . THR A 1 73 ? -4.680 0.102 4.032 1.00 96.62 73 THR A CA 1
ATOM 549 C C . THR A 1 73 ? -4.385 1.185 5.065 1.00 96.62 73 THR A C 1
ATOM 551 O O . THR A 1 73 ? -3.239 1.560 5.313 1.00 96.62 73 THR A O 1
ATOM 554 N N . LEU A 1 74 ? -5.450 1.716 5.660 1.00 97.00 74 LEU A N 1
ATOM 555 C CA . LEU A 1 74 ? -5.402 2.542 6.858 1.00 97.00 74 LEU A CA 1
ATOM 556 C C . LEU A 1 74 ? -5.899 1.688 8.017 1.00 97.00 74 LEU A C 1
ATOM 558 O O . LEU A 1 74 ? -7.024 1.189 7.976 1.00 97.00 74 LEU A O 1
ATOM 562 N N . GLU A 1 75 ? -5.074 1.537 9.046 1.00 97.00 75 GLU A N 1
ATOM 563 C CA . GLU A 1 75 ? -5.331 0.631 10.163 1.00 97.00 75 GLU A CA 1
ATOM 564 C C . GLU A 1 75 ? -5.052 1.311 11.508 1.00 97.00 75 GLU A C 1
ATOM 566 O O . GLU A 1 75 ? -4.179 2.174 11.622 1.00 97.00 75 GLU A O 1
ATOM 571 N N . ASP A 1 76 ? -5.786 0.900 12.540 1.00 97.38 76 ASP A N 1
ATOM 572 C CA . ASP A 1 76 ? -5.499 1.236 13.931 1.00 97.38 76 ASP A CA 1
ATOM 573 C C . ASP A 1 76 ? -4.466 0.252 14.499 1.00 97.38 76 ASP A C 1
ATOM 575 O O . ASP A 1 76 ? -4.738 -0.945 14.644 1.00 97.38 76 ASP A O 1
ATOM 579 N N . ILE A 1 77 ? -3.288 0.784 14.837 1.00 96.31 77 ILE A N 1
ATOM 580 C CA . ILE A 1 77 ? -2.146 0.057 15.415 1.00 96.31 77 ILE A CA 1
ATOM 581 C C . ILE A 1 77 ? -1.871 0.445 16.878 1.00 96.31 77 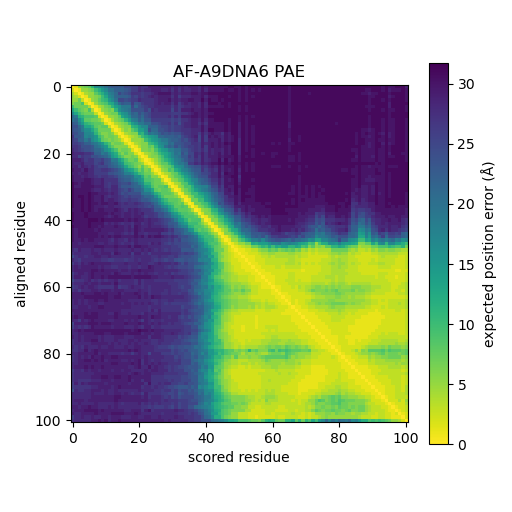ILE A C 1
ATOM 583 O O . ILE A 1 77 ? -0.768 0.253 17.387 1.00 96.31 77 ILE A O 1
ATOM 587 N N . SER A 1 78 ? -2.849 1.033 17.570 1.00 97.56 78 SER A N 1
ATOM 588 C CA . SER A 1 78 ? -2.680 1.527 18.946 1.00 97.56 78 SER A CA 1
ATOM 589 C C . SER A 1 78 ? -2.378 0.432 19.974 1.00 97.56 78 SER A C 1
ATOM 591 O O . SER A 1 78 ? -1.773 0.710 21.012 1.00 97.56 78 SER A O 1
ATOM 593 N N . LYS A 1 79 ? -2.787 -0.812 19.704 1.00 96.31 79 LYS A N 1
ATOM 594 C CA . LYS A 1 79 ? -2.536 -1.976 20.560 1.00 96.31 79 LYS A CA 1
ATOM 595 C C . LYS A 1 79 ? -1.410 -2.814 19.966 1.00 96.31 79 LYS A C 1
ATOM 597 O O . LYS A 1 79 ? -1.549 -3.341 18.868 1.00 96.31 79 LYS A O 1
ATOM 602 N N . ALA A 1 80 ? -0.320 -2.957 20.712 1.00 95.06 80 ALA A N 1
ATOM 603 C CA . ALA A 1 80 ? 0.768 -3.859 20.350 1.00 95.06 80 ALA A CA 1
ATOM 604 C C . ALA A 1 80 ? 0.347 -5.332 20.509 1.00 95.06 80 ALA A C 1
ATOM 606 O O . ALA A 1 80 ? -0.526 -5.648 21.318 1.00 95.06 80 ALA A O 1
ATOM 607 N N . ASP A 1 81 ? 0.986 -6.220 19.743 1.00 96.44 81 ASP A N 1
ATOM 608 C CA . ASP A 1 81 ? 0.863 -7.686 19.834 1.00 96.44 81 ASP A CA 1
ATOM 609 C C . ASP A 1 81 ? -0.544 -8.267 19.579 1.00 96.44 81 ASP A C 1
ATOM 611 O O . ASP A 1 81 ? -0.821 -9.426 19.891 1.00 96.44 81 ASP A O 1
ATOM 615 N N . VAL A 1 82 ? -1.442 -7.481 18.978 1.00 95.88 82 VAL A N 1
ATOM 616 C CA . VAL A 1 82 ? -2.796 -7.894 18.579 1.00 95.88 82 VAL A CA 1
ATOM 617 C C . VAL A 1 82 ? -3.025 -7.527 17.112 1.00 95.88 82 VAL A C 1
ATOM 619 O O . VAL A 1 82 ? -2.388 -6.620 16.584 1.00 95.88 82 VAL A O 1
ATOM 622 N N . VAL A 1 83 ? -3.934 -8.246 16.446 1.00 95.75 83 VAL A N 1
ATOM 623 C CA . VAL A 1 83 ? -4.376 -7.926 15.080 1.00 95.75 83 VAL A C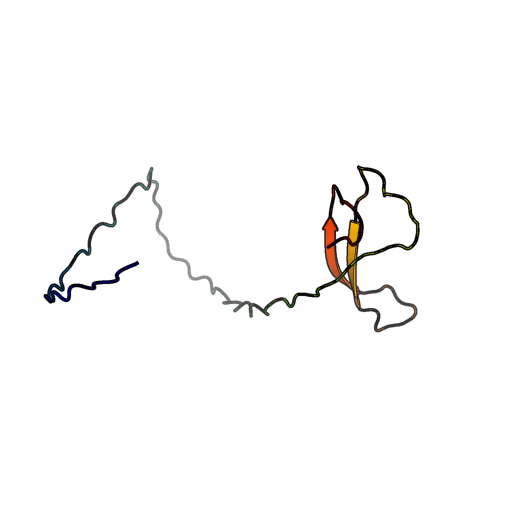A 1
ATOM 624 C C . VAL A 1 83 ? -4.898 -6.486 15.023 1.00 95.75 83 VAL A C 1
ATOM 626 O O . VAL A 1 83 ? -5.725 -6.090 15.850 1.00 95.75 83 VAL A O 1
ATOM 629 N N . SER A 1 84 ? -4.407 -5.723 14.048 1.00 97.31 84 SER A N 1
ATOM 630 C CA . SER A 1 84 ? -4.819 -4.345 13.785 1.00 97.31 84 SER A CA 1
ATOM 631 C C . SER A 1 84 ? -6.266 -4.269 13.294 1.00 97.31 84 SER A C 1
ATOM 633 O O . SER A 1 84 ? -6.820 -5.222 12.740 1.00 97.31 84 SER A O 1
ATOM 635 N N . VAL A 1 85 ? -6.906 -3.118 13.510 1.00 97.50 85 VAL A N 1
ATOM 636 C CA . VAL A 1 85 ? -8.280 -2.881 13.043 1.00 97.50 85 VAL A CA 1
ATOM 637 C C . VAL A 1 85 ? -8.242 -2.084 11.746 1.00 97.50 85 VAL A C 1
ATOM 639 O O . VAL A 1 85 ? -7.725 -0.971 11.723 1.00 97.50 85 VAL A O 1
ATOM 642 N N . LEU A 1 86 ? -8.821 -2.626 10.672 1.00 96.75 86 LEU A N 1
ATOM 643 C CA . LEU A 1 86 ? -8.912 -1.938 9.384 1.00 96.75 86 LEU A CA 1
ATOM 644 C C . LEU A 1 86 ? -9.919 -0.779 9.440 1.00 96.75 86 LEU A C 1
ATOM 646 O O . LEU A 1 86 ? -11.083 -0.973 9.788 1.00 96.75 86 LEU A O 1
ATOM 650 N N . ILE A 1 87 ? -9.462 0.417 9.070 1.00 96.00 87 ILE A N 1
ATOM 651 C CA . ILE A 1 87 ? -10.254 1.653 9.005 1.00 96.00 87 ILE A CA 1
ATOM 652 C C . ILE A 1 87 ? -10.687 1.927 7.560 1.00 96.00 87 ILE A C 1
ATOM 654 O O . ILE A 1 87 ? -11.853 2.227 7.313 1.00 96.00 87 ILE A O 1
ATOM 658 N N . ALA A 1 88 ? -9.761 1.825 6.601 1.00 95.44 88 ALA A N 1
ATOM 659 C CA . ALA A 1 88 ? -10.035 2.024 5.177 1.00 95.44 88 ALA A CA 1
ATOM 660 C C . ALA A 1 88 ? -9.070 1.209 4.303 1.00 95.44 88 ALA A C 1
ATOM 662 O O . ALA A 1 88 ? -7.974 0.862 4.737 1.00 95.44 88 ALA A O 1
ATOM 663 N N . SER A 1 89 ? -9.468 0.922 3.064 1.00 95.56 89 SER A N 1
ATOM 664 C CA . SER A 1 89 ? -8.618 0.268 2.066 1.00 95.56 89 SER A CA 1
ATOM 665 C C . SER A 1 89 ? -8.876 0.849 0.681 1.00 95.56 89 SER A C 1
ATOM 667 O O . SER A 1 89 ? -10.005 1.227 0.353 1.00 95.56 89 SER A O 1
ATOM 669 N N . GLN A 1 90 ? -7.823 0.919 -0.126 1.00 94.69 90 GLN A N 1
ATOM 670 C CA . GLN A 1 90 ? -7.881 1.323 -1.519 1.00 94.69 90 GLN A CA 1
ATOM 671 C C . GLN A 1 90 ? -6.987 0.415 -2.364 1.00 94.69 90 GLN A C 1
ATOM 673 O O . GLN A 1 90 ? -5.869 0.086 -1.975 1.00 94.69 90 GLN A O 1
ATOM 678 N N . SER A 1 91 ? -7.485 0.024 -3.538 1.00 95.19 91 SER A N 1
ATOM 679 C CA . SER A 1 91 ? -6.756 -0.810 -4.492 1.00 95.19 91 SER A CA 1
ATOM 680 C C . SER A 1 91 ? -6.695 -0.128 -5.855 1.00 95.19 91 SER A C 1
ATOM 682 O O . SER A 1 91 ? -7.722 0.305 -6.381 1.00 95.19 91 SER A O 1
ATOM 684 N N . LEU A 1 92 ? -5.491 -0.029 -6.418 1.00 93.69 92 LEU A N 1
ATOM 685 C CA . LEU A 1 92 ? -5.224 0.535 -7.735 1.00 93.69 92 LEU A CA 1
ATOM 686 C C . LEU A 1 92 ? -4.633 -0.551 -8.639 1.00 93.69 92 LEU A C 1
ATOM 688 O O . LEU A 1 92 ? -3.675 -1.238 -8.280 1.00 93.69 92 LEU A O 1
ATOM 692 N N . LYS A 1 93 ? -5.213 -0.686 -9.831 1.00 94.25 93 LYS A N 1
ATOM 693 C CA . LYS A 1 93 ? -4.719 -1.541 -10.919 1.00 94.25 93 LYS A CA 1
ATOM 694 C C . LYS A 1 93 ? -4.050 -0.675 -11.981 1.00 94.25 93 LYS A C 1
ATOM 696 O O . LYS A 1 93 ? -4.264 0.533 -11.995 1.00 94.25 93 LYS A O 1
ATOM 701 N N . ASP A 1 94 ? -3.273 -1.306 -12.858 1.00 90.19 94 ASP A N 1
ATOM 702 C CA . ASP A 1 94 ? -2.594 -0.638 -13.977 1.00 90.19 94 ASP A CA 1
ATOM 703 C C . ASP A 1 94 ? -1.733 0.548 -13.506 1.00 90.19 94 ASP A C 1
ATOM 705 O O . ASP A 1 94 ? -1.748 1.644 -14.070 1.00 90.19 94 ASP A O 1
ATOM 709 N N . ILE A 1 95 ? -0.996 0.327 -12.413 1.00 91.19 95 ILE A N 1
ATOM 710 C CA . ILE A 1 95 ? -0.179 1.358 -11.777 1.00 91.19 95 ILE A CA 1
ATOM 711 C C . ILE A 1 95 ? 0.978 1.778 -12.694 1.00 91.19 95 ILE A C 1
ATOM 713 O O . ILE A 1 95 ? 1.675 0.941 -13.265 1.00 91.19 95 ILE A O 1
ATOM 717 N N . GLY A 1 96 ? 1.166 3.092 -12.848 1.00 89.12 96 GLY A N 1
ATOM 718 C CA . GLY A 1 96 ? 2.155 3.680 -13.755 1.00 89.12 96 GLY A CA 1
ATOM 719 C C . GLY A 1 96 ? 3.594 3.630 -13.225 1.00 89.12 96 GLY A C 1
ATOM 720 O O . GLY A 1 96 ? 4.127 2.586 -12.854 1.00 89.12 96 GLY A O 1
ATOM 721 N N . THR A 1 97 ? 4.268 4.777 -13.206 1.00 90.94 97 THR A N 1
ATOM 722 C CA . THR A 1 97 ? 5.614 4.927 -12.628 1.00 90.94 97 THR A CA 1
ATOM 723 C C . THR A 1 97 ? 5.534 5.506 -11.216 1.00 90.94 97 THR A C 1
ATOM 725 O O . THR A 1 97 ? 4.678 6.358 -10.989 1.00 90.94 97 THR A O 1
ATOM 728 N N . PRO A 1 98 ? 6.436 5.131 -10.289 1.00 91.06 98 PRO A N 1
ATOM 729 C CA . PRO A 1 98 ? 6.495 5.770 -8.978 1.00 91.06 98 PRO A CA 1
ATOM 730 C C . PRO A 1 98 ? 6.902 7.256 -9.110 1.00 91.06 98 PRO A C 1
ATOM 732 O O . PRO A 1 98 ? 7.694 7.580 -10.003 1.00 91.06 98 PRO A O 1
ATOM 735 N N . PRO A 1 99 ? 6.440 8.154 -8.218 1.00 93.19 99 PRO A N 1
ATOM 736 C CA . PRO A 1 99 ? 5.542 7.906 -7.084 1.00 93.19 99 PRO A CA 1
ATOM 737 C C . PRO A 1 99 ? 4.116 7.548 -7.510 1.00 93.19 99 PRO A C 1
ATOM 739 O O . PRO A 1 99 ? 3.578 8.152 -8.434 1.00 93.19 99 PRO A O 1
ATOM 742 N N . TYR A 1 100 ? 3.514 6.572 -6.828 1.00 90.56 100 TYR A N 1
ATOM 743 C CA . TYR A 1 100 ? 2.121 6.193 -7.052 1.00 90.56 100 TYR A CA 1
ATOM 744 C C . TYR A 1 100 ? 1.228 7.099 -6.200 1.00 90.56 100 TYR A C 1
ATOM 746 O O . TYR A 1 100 ? 1.361 7.100 -4.970 1.00 90.56 100 TYR A O 1
ATOM 754 N N . ALA A 1 101 ? 0.407 7.898 -6.882 1.00 73.19 101 ALA A N 1
ATOM 755 C CA . ALA A 1 101 ? -0.520 8.888 -6.336 1.00 73.19 101 ALA A CA 1
ATOM 756 C C . ALA A 1 101 ? -1.968 8.503 -6.655 1.00 73.19 101 ALA A C 1
ATOM 758 O O . ALA A 1 101 ? -2.180 7.898 -7.734 1.00 73.19 101 ALA A O 1
#

Mean predicted aligned error: 18.95 Å

Foldseek 3Di:
DDDDDDDDDDDDDDDDDDDDDDDDDDDDDDDDDDDDDDPPPPPPPPPPDDDDDDWDDDDDPDDDDQFDKDKDWDWAPVDPPDDTHTDDMDIDTRADDPRGD

Radius of gyration: 30.21 Å; Cα contacts (8 Å, |Δi|>4): 59; chains: 1; bounding box: 70×61×50 Å

Organism: NCBI:txid314608

Secondary structure (DSSP, 8-state):
----PPP----------------------------------------PPPP----B--S-SSPPPTT--EEEEEEE--STTSPPEEEEEEEESS--SSSB-

Sequence (101 aa):
MKFRMNKLALASSVLLSAFVLQACDSGSTTQTQDTATAEKQVTAEVTAMKTLDINVIYLDRRMLPPNAVLEVTLEDISKADVVSVLIASQSLKDIGTPPYA

pLDDT: mean 72.93, std 23.06, range [33.62, 97.56]

Solvent-accessible surface area (backbone atoms only — not comparable to full-atom values): 7789 Å² total; per-residue (Å²): 141,84,90,80,87,84,88,82,87,84,85,88,80,90,82,88,84,81,87,84,91,79,85,89,80,83,79,91,83,91,83,90,78,93,74,96,69,90,75,78,78,73,77,72,77,79,71,80,82,81,86,82,91,70,76,48,77,76,86,70,94,64,85,78,63,82,82,42,68,51,75,50,75,42,64,50,70,88,58,80,100,54,88,63,47,83,75,47,74,50,76,44,68,69,62,82,66,80,68,48,118

InterPro domains:
  IPR039366 Type 3 secretion system pilotin [PF09619] (49-98)